Protein AF-A0A1C4FJ64-F1 (afdb_monomer)

Solvent-accessible surface area (backbone atoms only — not comparable to full-atom values): 7031 Å² total; per-residue (Å²): 138,86,80,52,64,45,80,76,47,75,49,78,50,102,60,38,36,42,37,33,31,38,30,40,56,95,90,38,77,45,82,95,22,45,32,39,40,30,25,37,80,84,69,48,78,77,45,78,51,73,46,78,82,76,62,57,90,76,35,68,89,71,62,64,78,90,70,74,52,76,65,54,47,53,52,50,50,31,63,75,69,67,52,63,88,86,61,76,90,72,90,80,86,80,78,88,83,80,83,77,81,79,82,78,81,83,127

Organism: Bacillus cereus (NCBI:txid1396)

Nearest PDB structures (foldseek):
  4k90-assembly1_B  TM=6.875E-01  e=1.167E-02  Aspergillus fumigatus Af293
  5ts4-assembly3_C  TM=7.177E-01  e=2.224E-01  synthetic construct
  7moa-assembly1_E  TM=6.173E-01  e=2.186E+00  Homo sapiens

pLDDT: mean 85.22, std 12.27, range [45.91, 96.19]

Structure (mmCIF, N/CA/C/O backbone):
data_AF-A0A1C4FJ64-F1
#
_entry.id   AF-A0A1C4FJ64-F1
#
loop_
_atom_site.group_PDB
_atom_site.id
_atom_site.type_symbol
_atom_site.label_atom_id
_atom_site.label_alt_id
_atom_site.label_comp_id
_atom_site.label_asym_id
_atom_site.label_entity_id
_atom_site.label_seq_id
_atom_site.pdbx_PDB_ins_code
_atom_site.Cartn_x
_atom_site.Cartn_y
_atom_site.Cartn_z
_atom_site.occupancy
_atom_site.B_iso_or_equiv
_atom_site.auth_seq_id
_atom_site.auth_comp_id
_atom_site.auth_asym_id
_atom_site.auth_atom_id
_atom_site.pdbx_PDB_model_num
ATOM 1 N N . MET A 1 1 ? -15.291 -13.095 0.890 1.00 61.03 1 MET A N 1
ATOM 2 C CA . MET A 1 1 ? -14.377 -12.160 0.210 1.00 61.03 1 MET A CA 1
ATOM 3 C C . MET A 1 1 ? -13.399 -11.648 1.245 1.00 61.03 1 MET A C 1
ATOM 5 O O . MET A 1 1 ? -13.849 -11.007 2.183 1.00 61.03 1 MET A O 1
ATOM 9 N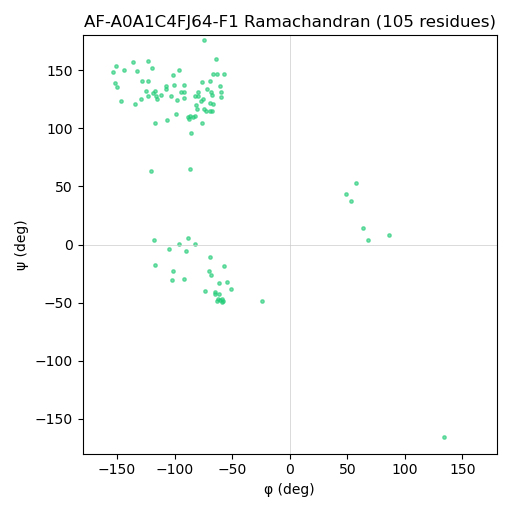 N . ASN A 1 2 ? -12.126 -12.034 1.156 1.00 74.88 2 ASN A N 1
ATOM 10 C CA . ASN A 1 2 ? -11.106 -11.627 2.123 1.00 74.88 2 ASN A CA 1
ATOM 11 C C . ASN A 1 2 ? -10.279 -10.481 1.529 1.00 74.88 2 ASN A C 1
ATOM 13 O O . ASN A 1 2 ? -9.960 -10.515 0.341 1.00 74.88 2 ASN A O 1
ATOM 17 N N . VAL A 1 3 ? -9.984 -9.466 2.336 1.00 82.44 3 VAL A N 1
ATOM 18 C CA . VAL A 1 3 ? -9.137 -8.333 1.955 1.00 82.44 3 VAL A CA 1
ATOM 19 C C . VAL A 1 3 ? -7.920 -8.372 2.860 1.00 82.44 3 VAL A C 1
ATOM 21 O O . VAL A 1 3 ? -8.003 -8.015 4.036 1.00 82.44 3 VAL A O 1
ATOM 24 N N . ASP A 1 4 ? -6.796 -8.814 2.307 1.00 90.62 4 ASP A N 1
ATOM 25 C CA . ASP A 1 4 ? -5.537 -8.815 3.039 1.00 90.62 4 ASP A CA 1
ATOM 26 C C . ASP A 1 4 ? -5.038 -7.374 3.188 1.00 90.62 4 ASP A C 1
ATOM 28 O O . ASP A 1 4 ? -5.087 -6.564 2.256 1.00 90.62 4 ASP A O 1
ATOM 32 N N . SER A 1 5 ? -4.609 -7.018 4.397 1.00 91.19 5 SER A N 1
ATOM 33 C CA . SER A 1 5 ? -4.129 -5.673 4.700 1.00 91.19 5 SER A CA 1
ATOM 34 C C . SER A 1 5 ? -3.088 -5.683 5.809 1.00 91.19 5 SER A C 1
ATOM 36 O O . SER A 1 5 ? -3.060 -6.579 6.653 1.00 91.19 5 SER A O 1
ATOM 38 N N . GLN A 1 6 ? -2.212 -4.680 5.796 1.00 92.19 6 GLN A N 1
ATOM 39 C CA . GLN A 1 6 ? -1.171 -4.497 6.803 1.00 92.19 6 GLN A CA 1
ATOM 40 C C . GLN A 1 6 ? -1.204 -3.078 7.377 1.00 92.19 6 GLN A C 1
ATOM 42 O O . GLN A 1 6 ? -1.409 -2.122 6.623 1.00 92.19 6 GLN A O 1
ATOM 47 N N . PRO A 1 7 ? -0.990 -2.910 8.695 1.00 91.50 7 PRO A N 1
ATOM 48 C CA . PRO A 1 7 ? -0.948 -1.593 9.314 1.00 91.50 7 PRO A CA 1
ATOM 49 C C . PRO A 1 7 ? 0.278 -0.814 8.838 1.00 91.50 7 PRO A C 1
ATOM 51 O O . PRO A 1 7 ? 1.401 -1.304 8.902 1.00 91.50 7 PRO A O 1
ATOM 54 N N . THR A 1 8 ? 0.059 0.415 8.378 1.00 89.62 8 THR A N 1
ATOM 55 C CA . THR A 1 8 ? 1.120 1.344 7.958 1.00 89.62 8 THR A CA 1
ATOM 56 C C . THR A 1 8 ? 1.405 2.408 9.006 1.00 89.62 8 THR A C 1
ATOM 58 O O . THR A 1 8 ? 2.529 2.887 9.113 1.00 89.62 8 THR A O 1
ATOM 61 N N . ASN A 1 9 ? 0.395 2.786 9.786 1.00 89.94 9 ASN A N 1
ATOM 62 C CA . ASN A 1 9 ? 0.518 3.730 10.886 1.00 89.94 9 ASN A CA 1
ATOM 63 C C . ASN A 1 9 ? -0.579 3.438 11.918 1.00 89.94 9 ASN A C 1
ATOM 65 O O . ASN A 1 9 ? -1.674 2.985 11.571 1.00 89.94 9 ASN A O 1
ATOM 69 N N . LYS A 1 10 ? -0.276 3.704 13.185 1.00 91.06 10 LYS A N 1
ATOM 70 C CA . LYS A 1 10 ? -1.221 3.653 14.289 1.00 91.06 10 LYS A CA 1
ATOM 71 C C . LYS A 1 10 ? -1.044 4.900 15.150 1.00 91.06 10 LYS A C 1
ATOM 73 O O . LYS A 1 10 ? 0.016 5.096 15.737 1.00 91.06 10 LYS A O 1
ATOM 78 N N . GLU A 1 11 ? -2.109 5.680 15.285 1.00 91.56 11 GLU A N 1
ATOM 79 C CA . GLU A 1 11 ? -2.171 6.825 16.191 1.00 91.56 11 GLU A CA 1
ATOM 80 C C . GLU A 1 11 ? -3.240 6.583 17.255 1.00 91.56 11 GLU A C 1
ATOM 82 O O . GLU A 1 11 ? -4.375 6.228 16.943 1.00 91.56 11 GLU A O 1
ATOM 87 N N . THR A 1 12 ? -2.903 6.817 18.521 1.00 90.44 12 THR A N 1
ATOM 88 C CA . THR A 1 12 ? -3.869 6.775 19.623 1.00 90.44 12 THR A CA 1
ATOM 89 C C . THR A 1 12 ? -4.059 8.179 20.174 1.00 90.44 12 THR A C 1
ATOM 91 O O . THR A 1 12 ? -3.091 8.857 20.512 1.00 90.44 12 THR A O 1
ATOM 94 N N . LYS A 1 13 ? -5.314 8.604 20.292 1.00 85.44 13 LYS A N 1
ATOM 95 C CA . LYS A 1 13 ? -5.732 9.786 21.053 1.00 85.44 13 LYS A CA 1
ATOM 96 C C . LYS A 1 13 ? -6.684 9.322 22.144 1.00 85.44 13 LYS A C 1
ATOM 98 O O . LYS A 1 13 ? -7.347 8.317 21.952 1.00 85.44 13 LYS A O 1
ATOM 103 N N . GLU A 1 14 ? -6.741 10.037 23.262 1.00 80.94 14 GLU A N 1
ATOM 104 C CA . GLU A 1 14 ? -7.367 9.649 24.545 1.00 80.94 14 GLU A CA 1
ATOM 105 C C . GLU A 1 14 ? -8.483 8.583 24.507 1.00 80.94 14 GLU A C 1
ATOM 107 O O . GLU A 1 14 ? -8.418 7.626 25.270 1.00 80.94 14 GLU A O 1
ATOM 112 N N . ASN A 1 15 ? -9.478 8.705 23.620 1.00 89.31 15 ASN A N 1
ATOM 113 C CA . ASN A 1 15 ? -10.619 7.782 23.542 1.00 89.31 15 ASN A CA 1
ATOM 114 C C . ASN A 1 15 ? -10.751 7.002 22.219 1.00 89.31 15 ASN A C 1
ATOM 116 O O . ASN A 1 15 ? -11.742 6.294 22.030 1.00 89.31 15 ASN A O 1
ATOM 120 N N . GLN A 1 16 ? -9.803 7.149 21.292 1.00 93.06 16 GLN A N 1
ATOM 121 C CA . GLN A 1 16 ? -9.879 6.568 19.955 1.00 93.06 16 GLN A CA 1
ATOM 122 C C . GLN A 1 16 ? -8.493 6.245 19.381 1.00 93.06 16 GLN A C 1
ATOM 124 O O . GLN A 1 16 ? -7.572 7.062 19.402 1.00 93.06 16 GLN A O 1
ATOM 129 N N . THR A 1 17 ? -8.366 5.069 18.780 1.00 95.00 17 THR A N 1
ATOM 130 C CA . THR A 1 17 ? -7.211 4.678 17.972 1.00 95.00 17 THR A CA 1
ATOM 131 C C . THR A 1 17 ? -7.569 4.756 16.493 1.00 95.00 17 THR A C 1
ATOM 133 O O . THR A 1 17 ? -8.555 4.167 16.060 1.00 95.00 17 THR A O 1
ATOM 136 N N . GLU A 1 18 ? -6.756 5.457 15.708 1.00 95.44 18 GLU A N 1
ATOM 137 C CA . GLU A 1 18 ? -6.783 5.444 14.247 1.00 95.44 18 GLU A CA 1
ATOM 138 C C . GLU A 1 18 ? -5.699 4.483 13.740 1.00 95.44 18 GLU A C 1
ATOM 140 O O . GLU A 1 18 ? -4.523 4.615 14.080 1.00 95.44 18 GLU A O 1
ATOM 145 N N . VAL A 1 19 ? -6.090 3.507 12.923 1.00 94.25 19 VAL A N 1
ATOM 146 C CA . VAL A 1 19 ? -5.184 2.572 12.250 1.00 94.25 19 VAL A CA 1
ATOM 147 C C . VAL A 1 19 ? -5.286 2.800 10.753 1.00 94.25 19 VAL A C 1
ATOM 149 O O . VAL A 1 19 ? -6.374 2.737 10.179 1.00 94.25 19 VAL A O 1
ATOM 152 N N . ARG A 1 20 ? -4.146 3.048 10.113 1.00 92.81 20 ARG A N 1
ATOM 153 C CA . ARG A 1 20 ? -4.027 3.104 8.656 1.00 92.81 20 ARG A CA 1
ATOM 154 C C . ARG A 1 20 ? -3.586 1.746 8.155 1.00 92.81 20 ARG A C 1
ATOM 156 O O . ARG A 1 20 ? -2.632 1.182 8.682 1.00 92.81 20 ARG A O 1
ATOM 163 N N . LEU A 1 21 ? -4.278 1.237 7.152 1.00 93.25 21 LEU A N 1
ATOM 164 C CA . LEU A 1 21 ? -4.073 -0.083 6.582 1.00 93.25 21 LEU A CA 1
ATOM 165 C C . LEU A 1 21 ? -3.797 0.073 5.089 1.00 93.25 21 LEU A C 1
ATOM 167 O O . LEU A 1 21 ? -4.567 0.721 4.383 1.00 93.25 21 LEU A O 1
ATOM 171 N N . ALA A 1 22 ? -2.702 -0.518 4.620 1.00 93.12 22 ALA A N 1
ATOM 172 C CA . ALA A 1 22 ? -2.453 -0.702 3.198 1.00 93.12 22 ALA A CA 1
ATOM 173 C C . ALA A 1 22 ? -2.999 -2.058 2.771 1.00 93.12 22 ALA A C 1
ATOM 175 O O . ALA A 1 22 ? -2.705 -3.072 3.413 1.00 93.12 22 ALA A O 1
ATOM 176 N N . GLN A 1 23 ? -3.764 -2.089 1.684 1.00 93.06 23 GLN A N 1
ATOM 177 C CA . GLN A 1 23 ? -4.205 -3.348 1.107 1.00 93.06 23 GLN A CA 1
ATOM 178 C C . GLN A 1 23 ? -3.023 -4.096 0.479 1.00 93.06 23 GLN A C 1
ATOM 180 O O . GLN A 1 23 ? -2.156 -3.504 -0.174 1.00 93.06 23 GLN A O 1
ATOM 185 N N . THR A 1 24 ? -3.007 -5.414 0.652 1.00 92.62 24 THR A N 1
ATOM 186 C CA . THR A 1 24 ? -2.013 -6.301 0.057 1.00 92.62 24 THR A CA 1
ATOM 187 C C . THR A 1 24 ? -2.671 -7.380 -0.798 1.00 92.62 24 THR A C 1
ATOM 189 O O . THR A 1 24 ? -3.854 -7.692 -0.666 1.00 92.62 24 THR A O 1
ATOM 192 N N . TYR A 1 25 ? -1.898 -7.935 -1.727 1.00 91.00 25 TYR A N 1
ATOM 193 C CA . TYR A 1 25 ? -2.272 -9.108 -2.508 1.00 91.00 25 TYR A CA 1
ATOM 194 C C . TYR A 1 25 ? -1.019 -9.927 -2.806 1.00 91.00 25 TYR A C 1
ATOM 196 O O . TYR A 1 25 ? -0.052 -9.396 -3.348 1.00 91.00 25 TYR A O 1
ATOM 204 N N . LYS A 1 26 ? -1.006 -11.208 -2.411 1.00 89.56 26 LYS A N 1
ATOM 205 C CA . LYS A 1 26 ? 0.168 -12.099 -2.543 1.00 89.56 26 LYS A CA 1
ATOM 206 C C . LYS A 1 26 ? 1.468 -11.462 -2.019 1.00 89.56 26 LYS A C 1
ATOM 208 O O . LYS A 1 26 ? 2.512 -11.561 -2.653 1.00 89.56 26 LYS A O 1
ATOM 213 N N . ASN A 1 27 ? 1.393 -10.796 -0.864 1.00 87.69 27 ASN A N 1
ATOM 214 C CA . ASN A 1 27 ? 2.483 -10.042 -0.220 1.00 87.69 27 ASN A CA 1
ATOM 215 C C . ASN A 1 27 ? 2.950 -8.763 -0.944 1.00 87.69 27 ASN A C 1
ATOM 217 O O . ASN A 1 27 ? 3.872 -8.105 -0.467 1.00 87.69 27 ASN A O 1
ATOM 221 N N . TYR A 1 28 ? 2.307 -8.360 -2.041 1.00 86.88 28 TYR A N 1
ATOM 222 C CA . TYR A 1 28 ? 2.561 -7.073 -2.688 1.00 86.88 28 TYR A CA 1
ATOM 223 C C . TYR A 1 28 ? 1.617 -6.000 -2.151 1.00 86.88 28 TYR A C 1
ATOM 225 O O . TYR A 1 28 ? 0.418 -6.240 -2.003 1.00 86.88 28 TYR A O 1
ATOM 233 N N . LYS A 1 29 ? 2.145 -4.798 -1.895 1.00 89.75 29 LYS A N 1
ATOM 234 C CA . LYS A 1 29 ? 1.326 -3.622 -1.579 1.00 89.75 29 LYS A CA 1
ATOM 235 C C . LYS A 1 29 ? 0.543 -3.195 -2.821 1.00 89.75 29 LYS A C 1
ATOM 237 O O . LYS A 1 29 ? 1.131 -2.994 -3.882 1.00 89.75 29 LYS A O 1
ATOM 242 N N . ILE A 1 30 ? -0.762 -2.980 -2.670 1.00 90.75 30 ILE A N 1
ATOM 243 C CA . ILE A 1 30 ? -1.579 -2.335 -3.697 1.00 90.75 30 ILE A CA 1
ATOM 244 C C . ILE A 1 30 ? -1.518 -0.824 -3.466 1.00 90.75 30 ILE A C 1
ATOM 246 O O . ILE A 1 30 ? -2.045 -0.299 -2.486 1.00 90.75 30 ILE A O 1
ATOM 250 N N . TYR A 1 31 ? -0.834 -0.108 -4.356 1.00 87.25 31 TYR A N 1
ATOM 251 C CA . TYR A 1 31 ? -0.679 1.341 -4.235 1.00 87.25 31 TYR A CA 1
ATOM 252 C C . TYR A 1 31 ? -2.012 2.082 -4.408 1.00 87.25 31 TYR A C 1
ATOM 254 O O . TYR A 1 31 ? -2.882 1.664 -5.171 1.00 87.25 31 TYR A O 1
ATOM 262 N N . SER A 1 32 ? -2.151 3.203 -3.691 1.00 83.56 32 SER A N 1
ATOM 263 C CA . SER A 1 32 ? -3.344 4.069 -3.684 1.00 83.56 32 SER A CA 1
ATOM 264 C C . SER A 1 32 ? -4.629 3.414 -3.152 1.00 83.56 32 SER A C 1
ATOM 266 O O . SER A 1 32 ? -5.710 3.978 -3.324 1.00 83.56 32 SER A O 1
ATOM 268 N N . GLN A 1 33 ? -4.514 2.261 -2.488 1.00 86.69 33 GLN A N 1
ATOM 269 C CA . GLN A 1 33 ? -5.618 1.524 -1.863 1.00 86.69 33 GLN A CA 1
ATOM 270 C C . GLN A 1 33 ? -5.350 1.369 -0.366 1.00 86.69 33 GLN A C 1
ATOM 272 O O . GLN A 1 33 ? -5.139 0.273 0.158 1.00 86.69 33 GLN A O 1
ATOM 277 N N . ASP A 1 34 ? -5.304 2.516 0.305 1.00 87.19 34 ASP A N 1
ATOM 278 C CA . ASP A 1 34 ? -5.189 2.589 1.753 1.00 87.19 34 ASP A CA 1
ATOM 279 C C . ASP A 1 34 ? -6.567 2.901 2.353 1.00 87.19 34 ASP A C 1
ATOM 281 O O . ASP A 1 34 ? -7.378 3.650 1.786 1.00 87.19 34 ASP A O 1
ATOM 285 N N . PHE A 1 35 ? -6.824 2.349 3.533 1.00 92.44 35 PHE A N 1
ATOM 286 C CA . PHE A 1 35 ? -8.027 2.631 4.301 1.00 92.44 35 PHE A CA 1
ATOM 287 C C . PHE A 1 35 ? -7.703 2.844 5.775 1.00 92.44 35 PHE A C 1
ATOM 289 O O . PHE A 1 35 ? -6.655 2.455 6.288 1.00 92.44 35 PHE A O 1
ATOM 296 N N . ILE A 1 36 ? -8.601 3.547 6.447 1.00 93.56 36 ILE A N 1
ATOM 297 C CA . ILE A 1 36 ? -8.463 3.999 7.818 1.00 93.56 36 ILE A CA 1
ATOM 298 C C . ILE A 1 36 ? -9.581 3.359 8.625 1.00 93.56 36 ILE A C 1
ATOM 300 O O . ILE A 1 36 ? -10.756 3.435 8.258 1.00 93.56 36 ILE A O 1
ATOM 304 N N . VAL A 1 37 ? -9.206 2.757 9.745 1.00 94.62 37 VAL A N 1
ATOM 305 C CA . VAL A 1 37 ? -10.132 2.206 10.729 1.00 94.62 37 VAL A CA 1
ATOM 306 C C . VAL A 1 37 ? -9.956 2.983 12.020 1.00 94.62 37 VAL A C 1
ATOM 308 O O . VAL A 1 37 ? -8.840 3.119 12.520 1.00 94.62 37 VAL A O 1
ATOM 311 N N . LYS A 1 38 ? -11.057 3.493 12.569 1.00 95.50 38 LYS A N 1
ATOM 312 C CA . LYS A 1 38 ? -11.063 4.100 13.898 1.00 95.50 38 LYS A CA 1
ATOM 313 C C . LYS A 1 38 ? -11.766 3.194 14.888 1.00 95.50 38 LYS A C 1
ATOM 315 O O . LYS A 1 38 ? -12.865 2.709 14.619 1.00 95.50 38 LYS A O 1
ATOM 320 N N . VAL A 1 39 ? -11.140 3.013 16.039 1.00 95.94 39 VAL A N 1
ATOM 321 C CA . VAL A 1 39 ? -11.582 2.114 17.101 1.00 95.94 39 VAL A CA 1
ATOM 322 C C . VAL A 1 39 ? -11.698 2.911 18.392 1.00 95.94 39 VAL A C 1
ATOM 324 O O . VAL A 1 39 ? -10.798 3.687 18.701 1.00 95.94 39 VAL A O 1
ATOM 327 N N . ASP A 1 40 ? -12.804 2.779 19.118 1.00 94.88 40 ASP A N 1
ATOM 328 C CA . ASP A 1 40 ? -12.956 3.426 20.423 1.00 94.88 40 ASP A CA 1
ATOM 329 C C . ASP A 1 40 ? -12.132 2.719 21.519 1.00 94.88 40 ASP A C 1
ATOM 331 O O . ASP A 1 40 ? -11.521 1.669 21.302 1.00 94.88 40 ASP A O 1
ATOM 335 N N . LYS A 1 41 ? -12.134 3.280 22.733 1.00 93.38 41 LYS A N 1
ATOM 336 C CA . LYS A 1 41 ? -11.450 2.702 23.904 1.00 93.38 41 LYS A CA 1
ATOM 337 C C . LYS A 1 41 ? -11.888 1.275 24.273 1.00 93.38 41 LYS A C 1
ATOM 339 O O . LYS A 1 41 ? -11.171 0.602 25.005 1.00 93.38 41 LYS A O 1
ATOM 344 N N . ASN A 1 42 ? -13.053 0.829 23.804 1.00 94.38 42 ASN A N 1
ATOM 345 C CA . ASN A 1 42 ? -13.605 -0.496 24.082 1.00 94.38 42 ASN A CA 1
ATOM 346 C C . ASN A 1 42 ? -13.287 -1.504 22.966 1.00 94.38 42 ASN A C 1
ATOM 348 O O . ASN A 1 42 ? -13.715 -2.653 23.045 1.00 94.38 42 ASN A O 1
ATOM 352 N N . GLY A 1 43 ? -12.565 -1.095 21.919 1.00 91.81 43 GLY A N 1
ATOM 353 C CA . GLY A 1 43 ? -12.274 -1.957 20.776 1.00 91.81 43 GLY A CA 1
ATOM 354 C C . GLY A 1 43 ? -13.364 -1.954 19.699 1.00 91.81 43 GLY A C 1
ATOM 355 O O . GLY A 1 43 ? -13.280 -2.737 18.753 1.00 91.81 43 GLY A O 1
ATOM 356 N N . VAL A 1 44 ? -14.373 -1.084 19.798 1.00 96.00 44 VAL A N 1
ATOM 357 C CA . VAL A 1 44 ? -15.465 -1.007 18.822 1.00 96.00 44 VAL A CA 1
ATOM 358 C C . VAL A 1 44 ? -15.027 -0.181 17.620 1.00 96.00 44 VAL A C 1
ATOM 360 O O . VAL A 1 44 ? -14.587 0.963 17.755 1.00 96.00 44 VAL A O 1
ATOM 363 N N . ILE A 1 45 ? -15.182 -0.741 16.420 1.00 95.94 45 ILE A N 1
ATOM 364 C CA . ILE A 1 45 ? -14.963 -0.010 15.169 1.00 95.94 45 ILE A CA 1
ATOM 365 C C . ILE A 1 45 ? -16.051 1.059 15.038 1.00 95.94 45 ILE A C 1
ATOM 367 O O . ILE A 1 45 ? -17.230 0.753 14.889 1.00 95.94 45 ILE A O 1
ATOM 371 N N . THR A 1 46 ? -15.639 2.321 15.080 1.00 96.00 46 THR A N 1
ATOM 372 C CA . THR A 1 46 ? -16.529 3.490 14.991 1.00 96.00 46 THR A CA 1
ATOM 373 C C . THR A 1 46 ? -16.521 4.119 13.605 1.00 96.00 46 THR A C 1
ATOM 375 O O . THR A 1 46 ? -17.453 4.825 13.230 1.00 96.00 46 THR A O 1
ATOM 378 N N . THR A 1 47 ? -15.466 3.900 12.819 1.00 94.81 47 THR A N 1
ATOM 379 C CA . THR A 1 47 ? -15.363 4.433 11.457 1.00 94.81 47 THR A CA 1
ATOM 380 C C . THR A 1 47 ? -14.503 3.522 10.598 1.00 94.81 47 THR A C 1
ATOM 382 O O . THR A 1 47 ? -13.445 3.072 11.036 1.00 94.81 47 THR A O 1
ATOM 385 N N . VAL A 1 48 ? -14.932 3.323 9.353 1.00 93.75 48 VAL A N 1
ATOM 386 C CA . VAL A 1 48 ? -14.121 2.751 8.276 1.00 93.75 48 VAL A CA 1
ATOM 387 C C . VAL A 1 48 ? -14.228 3.691 7.082 1.00 93.75 48 VAL A C 1
ATOM 389 O O . VAL A 1 48 ? -15.332 4.030 6.660 1.00 93.75 48 VAL A O 1
ATOM 392 N N . SER A 1 49 ? -13.097 4.151 6.555 1.00 92.88 49 SER A N 1
ATOM 393 C CA . SER A 1 49 ? -13.061 5.029 5.383 1.00 92.88 49 SER A CA 1
ATOM 394 C C . SER A 1 49 ? -11.857 4.722 4.502 1.00 92.88 49 SER A C 1
ATOM 396 O O . SER A 1 49 ? -10.821 4.286 4.988 1.00 92.88 49 SER A O 1
ATOM 398 N N . GLY A 1 50 ? -11.974 4.948 3.196 1.00 90.62 50 GLY A N 1
ATOM 399 C CA . GLY A 1 50 ? -10.889 4.706 2.245 1.00 90.62 50 GLY A CA 1
ATOM 400 C C . GLY A 1 50 ? -11.359 3.965 1.006 1.00 90.62 50 GLY A C 1
ATOM 401 O O . GLY A 1 50 ? -12.558 3.887 0.732 1.00 90.62 50 GLY A O 1
ATOM 402 N N . LYS A 1 51 ? -10.394 3.450 0.245 1.00 89.31 51 LYS A N 1
ATOM 403 C CA . LYS A 1 51 ? -10.648 2.673 -0.967 1.00 89.31 51 LYS A CA 1
ATOM 404 C C . LYS A 1 51 ? -9.997 1.308 -0.837 1.00 89.31 51 LYS A C 1
ATOM 406 O O . LYS A 1 51 ? -8.895 1.191 -0.309 1.00 89.31 51 LYS A O 1
ATOM 411 N N . ILE A 1 52 ? -10.709 0.302 -1.324 1.00 89.69 52 ILE A N 1
ATOM 412 C CA . ILE A 1 52 ? -10.224 -1.067 -1.423 1.00 89.69 52 ILE A CA 1
ATOM 413 C C . ILE A 1 52 ? -10.542 -1.603 -2.811 1.00 89.69 52 ILE A C 1
ATOM 415 O O . ILE A 1 52 ? -11.552 -1.248 -3.424 1.00 89.69 52 ILE A O 1
ATOM 419 N N . VAL A 1 53 ? -9.686 -2.492 -3.286 1.00 89.56 53 VAL A N 1
ATOM 420 C CA . VAL A 1 53 ? -9.916 -3.291 -4.479 1.00 89.56 53 VAL A CA 1
ATOM 421 C C . VAL A 1 53 ? -10.571 -4.596 -4.066 1.00 89.56 53 VAL A C 1
ATOM 423 O O . VAL A 1 53 ? -10.079 -5.335 -3.216 1.00 89.56 53 VAL A O 1
ATOM 426 N N . LEU A 1 54 ? -11.700 -4.871 -4.696 1.00 89.06 54 LEU A N 1
ATOM 427 C CA . LEU A 1 54 ? -12.434 -6.111 -4.556 1.00 89.06 54 LEU A CA 1
ATOM 428 C C . LEU A 1 54 ? -12.048 -7.069 -5.699 1.00 89.06 54 LEU A C 1
ATOM 430 O O . LEU A 1 54 ? -11.712 -6.629 -6.799 1.00 89.06 54 LEU A O 1
ATOM 434 N N . ASN A 1 55 ? -12.117 -8.376 -5.432 1.00 89.44 55 ASN A N 1
ATOM 435 C CA . ASN A 1 55 ? -11.839 -9.469 -6.364 1.00 89.44 55 ASN A CA 1
ATOM 436 C C . ASN A 1 55 ? -10.424 -9.372 -6.947 1.00 89.44 55 ASN A C 1
ATO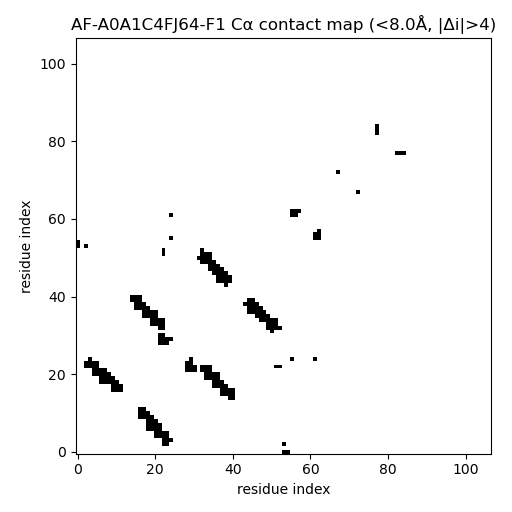M 438 O O . ASN A 1 55 ? -10.256 -9.388 -8.161 1.00 89.44 55 ASN A O 1
ATOM 442 N N . SER A 1 56 ? -9.402 -9.261 -6.091 1.00 88.12 56 SER A N 1
ATOM 443 C CA . SER A 1 56 ? -8.006 -9.086 -6.521 1.00 88.12 56 SER A CA 1
ATOM 444 C C . SER A 1 56 ? -7.524 -10.172 -7.493 1.00 88.12 56 SER A C 1
ATOM 446 O O . SER A 1 56 ? -6.767 -9.868 -8.409 1.00 88.12 56 SER A O 1
ATOM 448 N N . ASP A 1 57 ? -8.024 -11.406 -7.365 1.00 89.81 57 ASP A N 1
ATOM 449 C CA . ASP A 1 57 ? -7.736 -12.516 -8.289 1.00 89.81 57 ASP A CA 1
ATOM 450 C C . ASP A 1 57 ? -8.348 -12.347 -9.693 1.00 89.81 57 ASP A C 1
ATOM 452 O O . ASP A 1 57 ? -8.024 -13.102 -10.603 1.00 89.81 57 A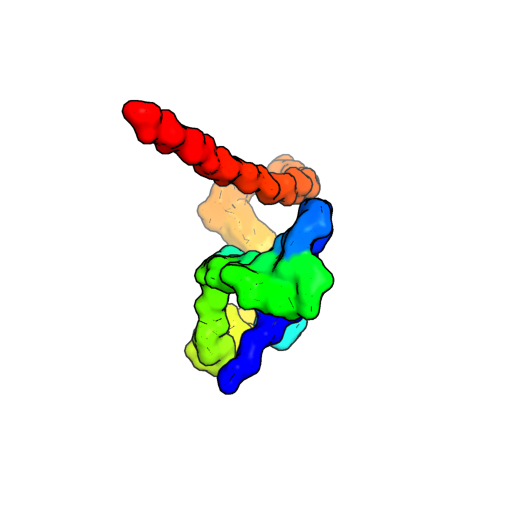SP A O 1
ATOM 456 N N . GLN A 1 58 ? -9.241 -11.374 -9.881 1.00 90.31 58 GLN A N 1
ATOM 457 C CA . GLN A 1 58 ? -9.844 -11.018 -11.171 1.00 90.31 58 GLN A CA 1
ATOM 458 C C . GLN A 1 58 ? -9.255 -9.724 -11.749 1.00 90.31 58 GLN A C 1
ATOM 460 O O . GLN A 1 58 ? -9.620 -9.323 -12.852 1.00 90.31 58 GLN A O 1
ATOM 465 N N . GLN A 1 59 ? -8.361 -9.054 -11.015 1.00 88.75 59 GLN A N 1
ATOM 466 C CA . GLN A 1 59 ? -7.745 -7.803 -11.443 1.00 88.75 59 GLN A CA 1
ATOM 467 C C . GLN A 1 59 ? -6.504 -8.111 -12.292 1.00 88.75 59 GLN A C 1
ATOM 469 O O . GLN A 1 59 ? -5.494 -8.565 -11.746 1.00 88.75 59 GLN A O 1
ATOM 474 N N . PRO A 1 60 ? -6.525 -7.847 -13.612 1.00 88.31 60 PRO A N 1
ATOM 475 C CA . PRO A 1 60 ? -5.461 -8.281 -14.518 1.00 88.31 60 PRO A CA 1
ATOM 476 C C . PRO A 1 60 ? -4.097 -7.671 -14.170 1.00 88.31 60 PRO A C 1
ATOM 478 O O . PRO A 1 60 ? -3.064 -8.318 -14.319 1.00 88.31 60 PRO A O 1
ATOM 481 N N . ASN A 1 61 ? -4.088 -6.442 -13.652 1.00 85.88 61 ASN A N 1
ATOM 482 C CA . ASN A 1 61 ? -2.884 -5.752 -13.189 1.00 85.88 61 ASN A CA 1
ATOM 483 C C . ASN A 1 61 ? -2.288 -6.358 -11.908 1.00 85.88 61 ASN A C 1
ATOM 485 O O . ASN A 1 61 ? -1.104 -6.163 -11.654 1.00 85.88 61 ASN A O 1
ATOM 489 N N . LEU A 1 62 ? -3.084 -7.068 -11.102 1.00 86.81 62 LEU A N 1
ATOM 490 C CA . LEU A 1 62 ? -2.615 -7.749 -9.893 1.00 86.81 62 LEU A CA 1
ATOM 491 C C . LEU A 1 62 ? -2.206 -9.196 -10.179 1.00 86.81 62 LEU A C 1
ATOM 493 O O . LEU A 1 62 ? -1.325 -9.730 -9.512 1.00 86.81 62 LEU A O 1
ATOM 497 N N . THR A 1 63 ? -2.825 -9.842 -11.167 1.00 88.69 63 THR A N 1
ATOM 498 C CA . THR A 1 63 ? -2.555 -11.243 -11.526 1.00 88.69 63 THR A CA 1
ATOM 499 C C . THR A 1 63 ? -1.456 -11.426 -12.566 1.00 88.69 63 THR A C 1
ATOM 501 O O . THR A 1 63 ? -1.113 -12.566 -12.873 1.00 88.69 63 THR A O 1
ATOM 504 N N . ILE A 1 64 ? -0.923 -10.345 -13.141 1.00 85.75 64 ILE A N 1
ATOM 505 C CA . ILE A 1 64 ? 0.165 -10.425 -14.116 1.00 85.75 64 ILE A CA 1
ATOM 506 C C . ILE A 1 64 ? 1.399 -11.085 -13.484 1.00 85.75 64 ILE A C 1
ATOM 508 O O . ILE A 1 64 ? 1.754 -10.805 -12.344 1.00 85.75 64 ILE A O 1
ATOM 512 N N . THR A 1 65 ? 2.038 -11.996 -14.213 1.00 84.00 65 THR A N 1
ATOM 513 C CA . THR A 1 65 ? 3.238 -12.722 -13.754 1.00 84.00 65 THR A CA 1
ATOM 514 C C . THR A 1 65 ? 4.464 -12.429 -14.609 1.00 84.00 65 THR A C 1
ATOM 516 O O . THR A 1 65 ? 5.589 -12.665 -14.175 1.00 84.00 65 THR A O 1
ATOM 519 N N . ASN A 1 66 ? 4.261 -11.890 -15.812 1.00 88.56 66 ASN A N 1
ATOM 520 C CA . ASN A 1 66 ? 5.325 -11.573 -16.754 1.00 88.56 66 ASN A CA 1
ATOM 521 C C . ASN A 1 66 ? 5.884 -10.166 -16.487 1.00 88.56 66 ASN A C 1
ATOM 523 O O . ASN A 1 66 ? 5.680 -9.237 -17.269 1.00 88.56 66 ASN A O 1
ATOM 527 N N . PHE A 1 67 ? 6.501 -9.990 -15.319 1.00 87.62 67 PHE A N 1
ATOM 528 C CA . PHE A 1 67 ? 7.095 -8.718 -14.924 1.00 87.62 67 PHE A CA 1
ATOM 529 C C . PHE A 1 67 ? 8.424 -8.483 -15.638 1.00 87.62 67 PHE A C 1
ATOM 531 O O . PHE A 1 67 ? 9.258 -9.381 -15.739 1.00 87.62 67 PHE A O 1
ATOM 538 N N . LEU A 1 68 ? 8.645 -7.236 -16.050 1.00 92.38 68 LEU A N 1
ATOM 539 C CA . LEU A 1 68 ? 9.968 -6.765 -16.438 1.00 92.38 68 LEU A CA 1
ATOM 540 C C . LEU A 1 68 ? 10.922 -6.831 -15.238 1.00 92.38 68 LEU A C 1
ATOM 542 O O . LEU A 1 68 ? 10.529 -6.579 -14.093 1.00 92.38 68 LEU A O 1
ATOM 546 N N . SER A 1 69 ? 12.197 -7.102 -15.499 1.00 94.12 69 SER A N 1
ATOM 547 C CA . SER A 1 69 ? 13.234 -6.981 -14.480 1.00 94.12 69 SER A CA 1
ATOM 548 C C . SER A 1 69 ? 13.388 -5.529 -14.017 1.00 94.12 69 SER A C 1
ATOM 550 O O . SER A 1 69 ? 13.063 -4.573 -14.727 1.00 94.12 69 SER A O 1
ATOM 552 N N . LYS A 1 70 ? 13.968 -5.338 -12.827 1.00 91.56 70 LYS A N 1
ATOM 553 C CA . LYS A 1 70 ? 14.264 -4.002 -12.280 1.00 91.56 70 LYS A CA 1
ATOM 554 C C . LYS A 1 70 ? 15.030 -3.115 -13.275 1.00 91.56 70 LYS A C 1
ATOM 556 O O . LYS A 1 70 ? 14.750 -1.921 -13.359 1.00 91.56 70 LYS A O 1
ATOM 561 N N . ASN A 1 71 ? 15.969 -3.685 -14.033 1.00 92.94 71 ASN A N 1
ATOM 562 C CA . ASN A 1 71 ? 16.777 -2.943 -15.004 1.00 92.94 71 ASN A CA 1
ATOM 563 C C . ASN A 1 71 ? 15.975 -2.559 -16.252 1.00 92.94 71 ASN A C 1
ATOM 565 O O . ASN A 1 71 ? 16.097 -1.431 -16.726 1.00 92.94 71 ASN A O 1
ATOM 569 N N . GLU A 1 72 ? 15.118 -3.453 -16.745 1.00 95.75 72 GLU A N 1
ATOM 570 C CA . GLU A 1 72 ? 14.230 -3.166 -17.878 1.00 95.75 72 GLU A CA 1
ATOM 571 C C . GLU A 1 72 ? 13.207 -2.084 -17.529 1.00 95.75 72 GLU A C 1
ATOM 573 O O . GLU A 1 72 ? 13.018 -1.153 -18.313 1.00 95.75 72 GLU A O 1
ATOM 578 N N . VAL A 1 73 ? 12.607 -2.143 -16.332 1.00 93.25 73 VAL A N 1
ATOM 579 C CA . VAL A 1 73 ? 11.712 -1.085 -15.832 1.00 93.25 73 VAL A CA 1
ATOM 580 C C . VAL A 1 73 ? 12.453 0.250 -15.773 1.00 93.25 73 VAL A C 1
ATOM 582 O O . VAL A 1 73 ? 11.964 1.243 -16.309 1.00 93.25 73 VAL A O 1
ATOM 585 N N . LYS A 1 74 ? 13.655 0.281 -15.178 1.00 90.50 74 LYS A N 1
ATOM 586 C CA . LYS A 1 74 ? 14.483 1.497 -15.099 1.00 90.50 74 LYS A CA 1
ATOM 587 C C . LYS A 1 74 ? 14.806 2.074 -16.480 1.00 90.50 74 LYS A C 1
ATOM 589 O O . LYS A 1 74 ? 14.625 3.272 -16.687 1.00 90.50 74 LYS A O 1
ATOM 594 N N . SER A 1 75 ? 15.267 1.242 -17.415 1.00 91.12 75 SER A N 1
ATOM 595 C CA . SER A 1 75 ? 15.600 1.674 -18.778 1.00 91.12 75 SER A CA 1
ATOM 596 C C . SER A 1 75 ? 14.371 2.213 -19.505 1.00 91.12 75 SER A C 1
ATOM 598 O O 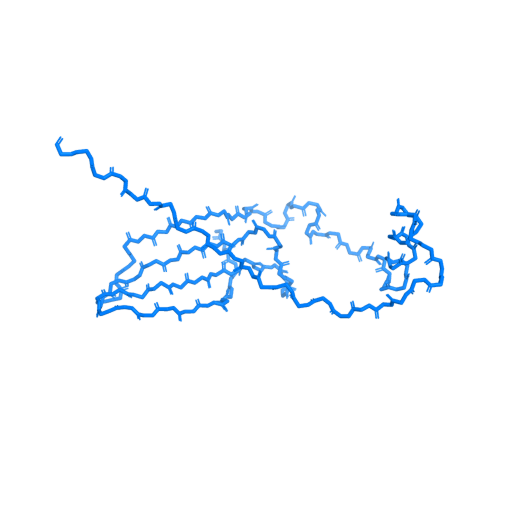. SER A 1 75 ? 14.424 3.300 -20.071 1.00 91.12 75 SER A O 1
ATOM 600 N N . THR A 1 76 ? 13.248 1.492 -19.434 1.00 94.69 76 THR A N 1
ATOM 601 C CA . THR A 1 76 ? 11.989 1.892 -20.076 1.00 94.69 76 THR A CA 1
ATOM 602 C C . THR A 1 76 ? 11.508 3.232 -19.532 1.00 94.69 76 THR A C 1
ATOM 604 O O . THR A 1 76 ? 11.219 4.135 -20.309 1.00 94.69 76 THR A O 1
ATOM 607 N N . LEU A 1 77 ? 11.498 3.406 -18.206 1.00 92.62 77 LEU A N 1
ATOM 608 C CA . LEU A 1 77 ? 11.111 4.668 -17.574 1.00 92.62 77 LEU A CA 1
ATOM 609 C C . LEU A 1 77 ? 12.031 5.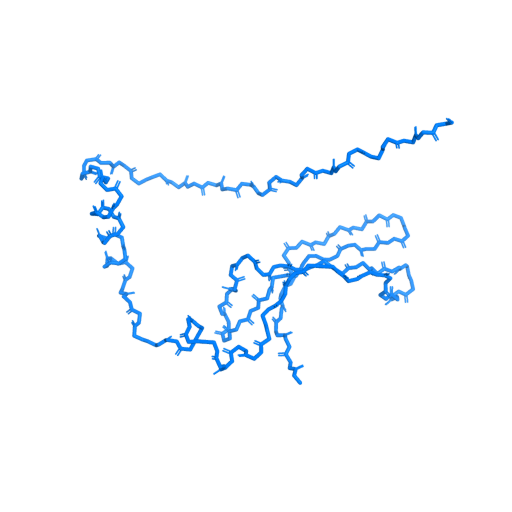820 -17.977 1.00 92.62 77 LEU A C 1
ATOM 611 O O . LEU A 1 77 ? 11.525 6.897 -18.279 1.00 92.62 77 LEU A O 1
ATOM 615 N N . ARG A 1 78 ? 13.354 5.609 -18.035 1.00 92.06 78 ARG A N 1
ATOM 616 C CA . ARG A 1 78 ? 14.287 6.642 -18.513 1.00 92.06 78 ARG A CA 1
ATOM 617 C C . ARG A 1 78 ? 13.972 7.071 -19.939 1.00 92.06 78 ARG A C 1
ATOM 619 O O . ARG A 1 78 ? 13.882 8.267 -20.194 1.00 92.06 78 ARG A O 1
ATOM 626 N N . THR A 1 79 ? 13.757 6.117 -20.844 1.00 93.25 79 THR A N 1
ATOM 627 C CA . THR A 1 79 ? 13.395 6.417 -22.234 1.00 93.25 79 THR A CA 1
ATOM 628 C C . THR A 1 79 ? 12.048 7.136 -22.322 1.00 93.25 79 THR A C 1
ATOM 630 O O . THR A 1 79 ? 11.953 8.170 -22.978 1.00 93.25 79 THR A O 1
ATOM 633 N N . THR A 1 80 ? 11.014 6.634 -21.642 1.00 96.19 80 THR A N 1
ATOM 634 C CA . THR A 1 80 ? 9.657 7.200 -21.688 1.00 96.19 80 THR A CA 1
ATOM 635 C C . THR A 1 80 ? 9.586 8.601 -21.088 1.00 96.19 80 THR A C 1
ATOM 637 O O . THR A 1 80 ? 8.909 9.464 -21.636 1.00 96.19 80 THR A O 1
ATOM 640 N N . LEU A 1 81 ? 10.285 8.840 -19.978 1.00 94.75 81 LEU A N 1
ATOM 641 C CA . LEU A 1 81 ? 10.312 10.133 -19.292 1.00 94.75 81 LEU A CA 1
ATOM 642 C C . LEU A 1 81 ? 11.414 11.064 -19.820 1.00 94.75 81 LEU A C 1
ATOM 644 O O . LEU A 1 81 ? 11.608 12.139 -19.260 1.00 94.75 81 LEU A O 1
ATOM 648 N N . GLN A 1 82 ? 12.130 10.660 -20.878 1.00 94.50 82 GLN A N 1
ATOM 649 C CA . GLN A 1 82 ? 13.222 11.420 -21.499 1.00 94.50 82 GLN A CA 1
ATOM 650 C C . GLN A 1 82 ? 14.299 11.858 -20.493 1.00 94.50 82 GLN A C 1
ATOM 652 O O . GLN A 1 82 ? 14.847 12.956 -20.572 1.00 94.50 82 GLN A O 1
ATOM 657 N N . ILE A 1 83 ? 14.602 10.991 -19.527 1.00 91.38 83 ILE A N 1
ATOM 658 C CA . ILE A 1 83 ? 15.602 11.263 -18.498 1.00 91.38 83 ILE A CA 1
ATOM 659 C C . ILE A 1 83 ? 17.000 11.124 -19.129 1.00 91.38 83 ILE A C 1
ATOM 661 O O . ILE A 1 83 ? 17.307 10.053 -19.663 1.00 91.38 83 ILE A O 1
ATOM 665 N N . PRO A 1 84 ? 17.871 12.148 -19.041 1.00 89.25 84 PRO A N 1
ATOM 666 C CA . PRO A 1 84 ? 19.235 12.084 -19.560 1.00 89.25 84 PRO A CA 1
ATOM 667 C C . PRO A 1 84 ? 20.053 10.934 -18.960 1.00 89.25 84 PRO A C 1
ATOM 669 O O . PRO A 1 84 ? 19.892 10.574 -17.791 1.00 89.25 84 PRO A O 1
ATOM 672 N N . ASN A 1 85 ? 20.964 10.352 -19.739 1.00 83.75 85 ASN A N 1
ATOM 673 C CA . ASN A 1 85 ?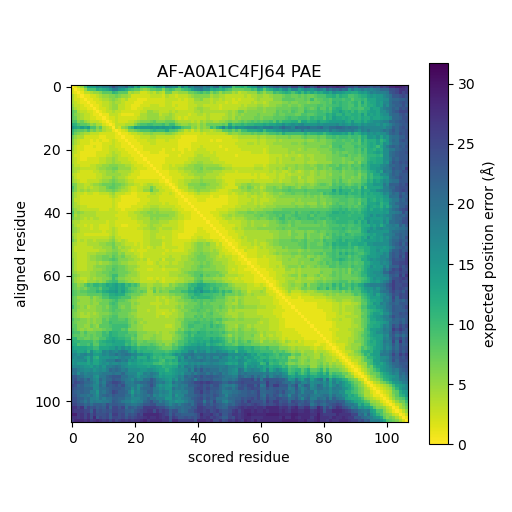 21.774 9.213 -19.286 1.00 83.75 85 ASN A CA 1
ATOM 674 C C . ASN A 1 85 ? 22.778 9.580 -18.183 1.00 83.75 85 ASN A C 1
ATOM 676 O O . ASN A 1 85 ? 23.141 8.723 -17.382 1.00 83.75 85 ASN A O 1
ATOM 680 N N . ASP A 1 86 ? 23.198 10.840 -18.136 1.00 86.44 86 ASP A N 1
ATOM 681 C CA . ASP A 1 86 ? 24.075 11.430 -17.122 1.00 86.44 86 ASP A CA 1
ATOM 682 C C . ASP A 1 86 ? 23.325 11.848 -15.845 1.00 86.44 86 ASP A C 1
ATOM 684 O O . ASP A 1 86 ? 23.943 12.317 -14.890 1.00 86.44 86 ASP A O 1
ATOM 688 N N . SER A 1 87 ? 22.004 11.637 -15.792 1.00 83.25 87 SER A N 1
ATOM 689 C CA . SER A 1 87 ? 21.219 11.843 -14.574 1.00 83.25 87 SER A CA 1
ATOM 690 C C . SER A 1 87 ? 21.714 10.959 -13.426 1.00 83.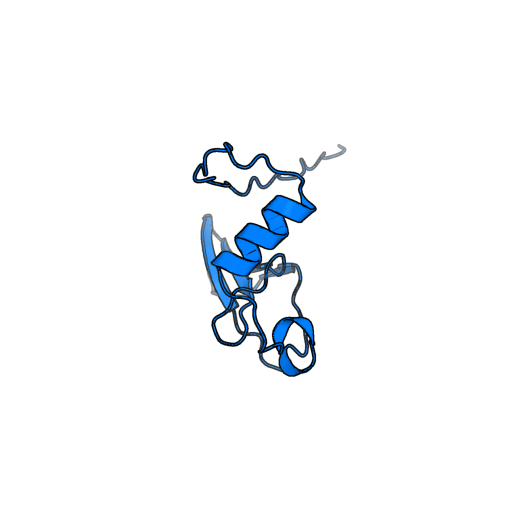25 87 SER A C 1
ATOM 692 O O . SER A 1 87 ? 21.856 9.736 -13.552 1.00 83.25 87 SER A O 1
ATOM 694 N N . THR A 1 88 ? 21.920 11.577 -12.267 1.00 81.94 88 THR A N 1
ATOM 695 C CA . THR A 1 88 ? 22.234 10.884 -11.020 1.00 81.94 88 THR A C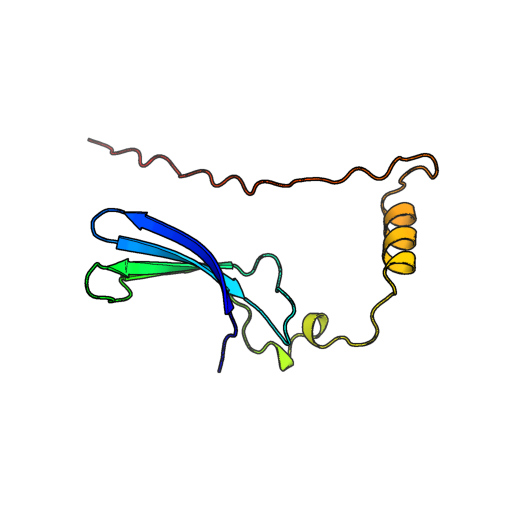A 1
ATOM 696 C C . THR A 1 88 ? 20.965 10.320 -10.388 1.00 81.94 88 THR A C 1
ATOM 698 O O . THR A 1 88 ? 19.955 11.008 -10.246 1.00 81.94 88 THR A O 1
ATOM 701 N N . GLU A 1 89 ? 21.007 9.041 -10.007 1.00 81.19 89 GLU A N 1
ATOM 702 C CA . GLU A 1 89 ? 19.948 8.428 -9.203 1.00 81.19 89 GLU A CA 1
ATOM 703 C C . GLU A 1 89 ? 20.064 8.972 -7.776 1.00 81.19 89 GLU A C 1
ATOM 705 O O . GLU A 1 89 ? 21.064 8.743 -7.096 1.00 81.19 89 GLU A O 1
ATOM 710 N N . THR A 1 90 ? 19.057 9.720 -7.336 1.00 78.88 90 THR A N 1
ATOM 711 C CA . THR A 1 90 ? 18.929 10.183 -5.955 1.00 78.88 90 THR A CA 1
ATOM 712 C C . THR A 1 90 ? 17.818 9.417 -5.260 1.00 78.88 90 THR A C 1
ATOM 714 O O . THR A 1 90 ? 16.744 9.180 -5.818 1.00 78.88 90 THR A O 1
ATOM 717 N N . GLU A 1 91 ? 18.082 9.002 -4.024 1.00 76.75 91 GLU A N 1
ATOM 718 C CA . GLU A 1 91 ? 17.061 8.398 -3.181 1.00 76.75 91 GLU A CA 1
ATOM 719 C C . GLU A 1 91 ? 16.043 9.474 -2.792 1.00 76.75 91 GLU A C 1
ATOM 721 O O . GLU A 1 91 ? 16.395 10.513 -2.231 1.00 76.75 91 GLU A O 1
ATOM 726 N N . PHE A 1 92 ? 14.776 9.246 -3.134 1.00 64.94 92 PHE A N 1
ATOM 727 C CA . PHE A 1 92 ? 13.690 10.154 -2.794 1.00 64.94 92 PHE A CA 1
ATOM 728 C C . PHE A 1 92 ? 12.960 9.637 -1.555 1.00 64.94 92 PHE A C 1
ATOM 730 O O . PHE A 1 92 ? 12.277 8.614 -1.613 1.00 64.94 92 PHE A O 1
ATOM 737 N N . SER A 1 93 ? 13.064 10.360 -0.441 1.00 57.66 93 SER A N 1
ATOM 738 C CA . SER A 1 93 ? 12.220 10.133 0.731 1.00 57.66 93 SER A CA 1
ATOM 739 C C . SER A 1 93 ? 10.915 10.915 0.575 1.00 57.66 93 SER A C 1
ATOM 741 O O . SER A 1 93 ? 10.830 12.107 0.860 1.00 57.66 93 SER A O 1
ATOM 743 N N . SER A 1 94 ? 9.861 10.254 0.094 1.00 56.41 94 SER A N 1
ATOM 744 C CA . SER A 1 94 ? 8.531 10.866 0.063 1.00 56.41 94 SER A CA 1
ATOM 745 C C . SER A 1 94 ? 7.852 10.739 1.430 1.00 56.41 94 SER A C 1
ATOM 747 O O . SER A 1 94 ? 7.426 9.644 1.806 1.00 56.41 94 SER A O 1
ATOM 749 N N . GLU A 1 95 ? 7.680 11.845 2.153 1.00 50.72 95 GLU A N 1
ATOM 750 C CA . GLU A 1 95 ? 6.719 11.916 3.258 1.00 50.72 95 GLU A CA 1
ATOM 751 C C . GLU A 1 95 ? 5.306 12.123 2.695 1.00 50.72 95 GLU A C 1
ATOM 753 O O . GLU A 1 95 ? 5.054 13.020 1.890 1.00 50.72 95 GLU A O 1
ATOM 758 N N . THR A 1 96 ? 4.351 11.285 3.102 1.00 57.12 96 THR A N 1
ATOM 759 C CA . THR A 1 96 ? 2.940 11.493 2.747 1.00 57.12 96 THR A CA 1
ATOM 760 C C . THR A 1 96 ? 2.369 12.616 3.614 1.00 57.12 96 THR A C 1
ATOM 762 O O . THR A 1 96 ? 2.074 12.403 4.789 1.00 57.12 96 THR A O 1
ATOM 765 N N . LEU A 1 97 ? 2.192 13.811 3.044 1.00 45.91 97 LEU A N 1
ATOM 766 C CA . LEU A 1 97 ? 1.569 14.945 3.732 1.00 45.91 97 LEU A CA 1
ATOM 767 C C . LEU A 1 97 ? 0.038 14.832 3.687 1.00 45.91 97 LEU A C 1
ATOM 769 O O . LEU A 1 97 ? -0.572 14.809 2.619 1.00 45.91 97 LEU A O 1
ATOM 773 N N . ILE A 1 98 ? -0.598 14.774 4.860 1.00 55.28 98 ILE A N 1
ATOM 774 C CA . ILE A 1 98 ? -2.057 14.686 5.002 1.00 55.28 98 ILE A CA 1
ATOM 775 C C . ILE A 1 98 ? -2.589 16.037 5.478 1.00 55.28 98 ILE A C 1
ATOM 777 O O . ILE A 1 98 ? -2.454 16.400 6.647 1.00 55.28 98 ILE A O 1
ATOM 781 N N . TYR A 1 99 ? -3.247 16.770 4.584 1.00 59.69 99 TYR A N 1
ATOM 782 C CA . TYR A 1 99 ? -3.920 18.016 4.937 1.00 59.69 99 TYR A CA 1
ATOM 783 C C . TYR A 1 99 ? -5.283 17.719 5.565 1.00 59.69 99 TYR A C 1
ATOM 785 O O . TYR A 1 99 ? -6.181 17.174 4.921 1.00 59.69 99 TYR A O 1
ATOM 793 N N . LYS A 1 100 ? -5.465 18.099 6.833 1.00 63.88 100 LYS A N 1
ATOM 794 C CA . LYS A 1 100 ? -6.790 18.102 7.462 1.00 63.88 100 LYS A CA 1
ATOM 795 C C . LYS A 1 100 ? -7.561 19.320 6.963 1.00 63.88 100 LYS A C 1
ATOM 797 O O . LYS A 1 100 ? -7.094 20.449 7.106 1.00 63.88 100 LYS A O 1
ATOM 802 N N . LYS A 1 101 ? -8.741 19.098 6.382 1.00 70.44 101 LYS A N 1
ATOM 803 C CA . LYS A 1 101 ? -9.669 20.183 6.044 1.00 70.44 101 LYS A CA 1
ATOM 804 C C . LYS A 1 101 ? -10.040 20.917 7.339 1.00 70.44 101 LYS A C 1
ATOM 806 O O . LYS A 1 101 ? -10.446 20.269 8.301 1.00 70.44 101 LYS A O 1
ATOM 811 N N . LYS A 1 102 ? -9.885 22.246 7.377 1.00 65.81 102 LYS A N 1
ATOM 812 C CA . LYS A 1 102 ? -10.405 23.058 8.487 1.00 65.81 102 LYS A CA 1
ATOM 813 C C . LYS A 1 102 ? -11.930 23.008 8.441 1.00 65.81 102 LYS A C 1
ATOM 815 O O . LYS A 1 102 ? -12.524 23.389 7.433 1.00 65.81 102 LYS A O 1
ATOM 820 N N . GLU A 1 103 ? -12.546 22.529 9.514 1.00 63.62 103 GLU A N 1
ATOM 821 C CA . GLU A 1 103 ? -13.977 22.714 9.730 1.00 63.62 103 GLU A CA 1
ATOM 822 C C . GLU A 1 103 ? -14.215 24.196 10.022 1.00 63.62 103 GLU A C 1
ATOM 824 O O . GLU A 1 103 ? -13.692 24.744 10.993 1.00 63.62 103 GLU A O 1
ATOM 829 N N . VAL A 1 104 ? -14.941 24.866 9.130 1.00 62.97 104 VAL A N 1
ATOM 830 C CA . VAL A 1 104 ? -15.450 26.212 9.380 1.00 62.97 104 VAL A CA 1
ATOM 831 C C . VAL A 1 104 ? -16.787 26.021 10.080 1.00 62.97 104 VAL A C 1
ATOM 833 O O . VAL A 1 104 ? -17.746 25.565 9.462 1.00 62.97 104 VAL A O 1
ATOM 836 N N . TYR A 1 105 ? -16.833 26.322 11.375 1.00 55.91 105 TYR A N 1
ATOM 837 C CA . TYR A 1 105 ? -18.094 26.438 12.095 1.00 55.91 105 TYR A CA 1
ATOM 838 C C . TYR A 1 105 ? -18.737 27.759 11.672 1.00 55.91 105 TYR A C 1
ATOM 840 O O . TYR A 1 105 ? -18.155 28.826 11.866 1.00 55.91 105 TYR A O 1
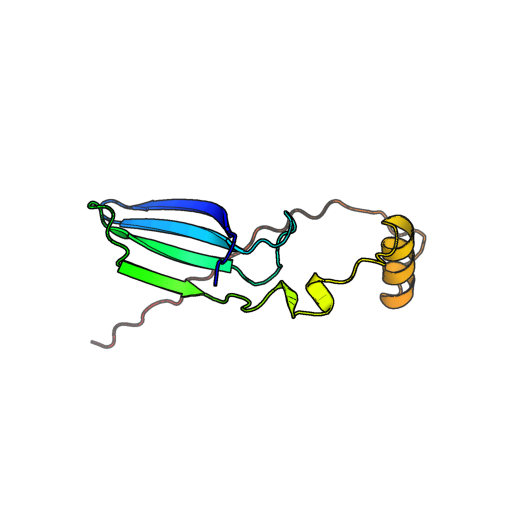ATOM 848 N N . HIS A 1 106 ? -19.904 27.682 11.038 1.00 53.34 106 HIS A N 1
ATOM 849 C CA . HIS A 1 106 ? -20.764 28.843 10.861 1.00 53.34 106 HIS A CA 1
ATOM 850 C C . HIS A 1 106 ? -21.594 28.989 12.137 1.00 53.34 106 HIS A C 1
ATOM 852 O O . HIS A 1 106 ? -22.405 28.113 12.438 1.00 53.34 106 HIS A O 1
ATOM 858 N N . SER A 1 107 ? -21.288 30.037 12.906 1.00 60.81 107 SER A N 1
ATOM 859 C CA . SER A 1 107 ? -22.067 30.489 14.063 1.00 60.81 107 SER A CA 1
ATOM 860 C C . SER A 1 107 ? -23.413 31.067 13.649 1.00 60.81 107 SER A C 1
ATOM 862 O O . SER A 1 107 ? -23.468 31.679 12.557 1.00 60.81 107 SER A O 1
#

Sequence (107 aa):
MNVDSQPTNKETKENQTEVRLAQTYKNYKIYSQDFIVKVDKNGVITTVSGKIVLNSDQQPNLTITNFLSKNEVKSTLRTTLQIPNDSTETEFSSETLIYKKKEVYHS

Foldseek 3Di:
DDWDWDWPDWDDDDFKIKTKIFTDDPNHTDPQFIKIWMATPVRHTPDIDGHDDPPLVPDCVNVDDPDDDPVRVVVVCCVVVVPDPPDDDDDDDDDDDDDDDDDDDDD

Secondary structure (DSSP, 8-state):
----EEEEEEEEETTEEEEEEEEEETTEEEEEEEEEEEEETTS-EEEEEE---S-GGG-HHHH---PPPHHHHHHHHHHHTT--TT------------PPPP-----

InterPro domains:
  IPR011096 FTP domain [PF07504] (16-51)

Radius of gyration: 19.46 Å; Cα contacts (8 Å, |Δi|>4): 121; chains: 1; bounding box: 46×43×47 Å

Mean predicted aligned error: 9.33 Å